Protein AF-A0A1D2S2C6-F1 (afdb_monomer)

Solvent-accessible surface area (backbone atoms only — not comparable to full-atom values): 7747 Å² total; per-residue (Å²): 140,83,84,80,81,82,68,93,87,72,85,64,79,79,75,41,86,92,37,55,67,59,40,51,49,56,50,51,54,48,51,53,53,43,52,54,46,52,57,48,46,60,51,40,33,73,78,76,35,64,47,75,66,50,20,50,52,31,47,54,46,48,56,40,61,74,47,54,50,57,52,51,50,48,50,39,60,71,66,47,41,59,60,38,56,70,42,90,50,62,68,50,32,52,48,46,57,49,50,57,53,48,52,54,52,49,55,56,54,44,60,63,53,46,57,56,35,51,34,33,43,70,63,76,39,57,67,79,53,74,81,75,71,108

Secondary structure (DSSP, 8-state):
---PPPPTT--S----TTSHHHHHHHHHHHHHHHHHHHHHHHHHHHHT-S-HHHHHHHHHHHHIIIIIHHHHHHHIIIIIHHHHHTSS-HHHHHHHHHHHHHHHHHHHHHHHHHHHHHHHHTTS-SS--HHHH-

Structure (mmCIF, N/CA/C/O backbone):
data_AF-A0A1D2S2C6-F1
#
_entry.id   AF-A0A1D2S2C6-F1
#
loop_
_atom_site.group_PDB
_atom_site.id
_atom_site.type_symbol
_atom_site.label_atom_id
_atom_site.label_alt_id
_atom_site.label_comp_id
_atom_site.label_asym_id
_atom_site.label_entity_id
_atom_site.label_seq_id
_atom_site.pdbx_PDB_ins_code
_atom_site.Cartn_x
_atom_site.Cartn_y
_atom_site.Cartn_z
_atom_site.occupancy
_atom_site.B_iso_or_equiv
_atom_site.auth_seq_id
_atom_site.auth_comp_id
_atom_site.auth_asym_id
_atom_site.auth_atom_id
_atom_site.pdbx_PDB_model_num
ATOM 1 N N . MET A 1 1 ? -9.935 44.082 6.304 1.00 40.91 1 MET A N 1
ATOM 2 C CA . MET A 1 1 ? -10.633 42.881 5.796 1.00 40.91 1 MET A CA 1
ATOM 3 C C . MET A 1 1 ? -10.450 42.837 4.288 1.00 40.91 1 MET A C 1
ATOM 5 O O . MET A 1 1 ? -11.075 43.630 3.601 1.00 40.91 1 MET A O 1
ATOM 9 N N . ALA A 1 2 ? -9.566 41.982 3.779 1.00 38.53 2 ALA A N 1
ATOM 10 C CA . ALA A 1 2 ? -9.454 41.729 2.345 1.00 38.53 2 ALA A CA 1
ATOM 11 C C . ALA A 1 2 ? -9.891 40.282 2.106 1.00 38.53 2 ALA A C 1
ATOM 13 O O . ALA A 1 2 ? -9.235 39.350 2.565 1.00 38.53 2 ALA A O 1
ATOM 14 N N . ARG A 1 3 ? -11.056 40.108 1.474 1.00 47.69 3 ARG A N 1
ATOM 15 C CA . ARG A 1 3 ? -11.540 38.806 1.010 1.00 47.69 3 ARG A CA 1
ATOM 16 C C . ARG A 1 3 ? -10.818 38.493 -0.298 1.00 47.69 3 ARG A C 1
ATOM 18 O O . ARG A 1 3 ? -11.006 39.213 -1.273 1.00 47.69 3 ARG A O 1
ATOM 25 N N . GLY A 1 4 ? -9.978 37.460 -0.294 1.00 42.91 4 GLY A N 1
ATOM 26 C CA . GLY A 1 4 ? -9.360 36.931 -1.507 1.00 42.91 4 GLY A CA 1
ATOM 27 C C . GLY A 1 4 ? -10.404 36.238 -2.380 1.00 42.91 4 GLY A C 1
ATOM 28 O O . GLY A 1 4 ? -11.193 35.431 -1.891 1.00 42.91 4 GLY A O 1
ATOM 29 N N . THR A 1 5 ? -10.431 36.589 -3.660 1.00 52.88 5 THR A N 1
ATOM 30 C CA . THR A 1 5 ? -11.307 36.000 -4.677 1.00 52.88 5 THR A CA 1
ATOM 31 C C . THR A 1 5 ? -10.891 34.547 -4.951 1.00 52.88 5 THR A C 1
ATOM 33 O O . THR A 1 5 ? -9.700 34.310 -5.165 1.00 52.88 5 THR A O 1
ATOM 36 N N . PRO A 1 6 ? -11.813 33.567 -4.968 1.00 44.56 6 PRO A N 1
ATOM 37 C CA . PRO A 1 6 ? -11.455 32.185 -5.264 1.00 44.56 6 PRO A CA 1
ATOM 38 C C . PRO A 1 6 ? -11.191 32.000 -6.764 1.00 44.56 6 PRO A C 1
ATOM 40 O O . PRO A 1 6 ? -11.943 32.489 -7.609 1.00 44.56 6 PRO A O 1
ATOM 43 N N . LEU A 1 7 ? -10.107 31.290 -7.086 1.00 44.16 7 LEU A N 1
ATOM 44 C CA . LEU A 1 7 ? -9.776 30.876 -8.450 1.00 44.16 7 LEU A CA 1
ATOM 45 C C . LEU A 1 7 ? -10.746 29.769 -8.912 1.00 44.16 7 LEU A C 1
ATOM 47 O O . LEU A 1 7 ? -10.998 28.826 -8.155 1.00 44.16 7 LEU A O 1
ATOM 51 N N . PRO A 1 8 ? -11.277 29.836 -10.145 1.00 41.16 8 PRO A N 1
ATOM 52 C CA . PRO A 1 8 ? -12.182 28.817 -10.658 1.00 41.16 8 PRO A CA 1
ATOM 53 C C . PRO A 1 8 ? -11.410 27.527 -10.966 1.00 41.16 8 PRO A C 1
ATOM 55 O O . PRO A 1 8 ? -10.456 27.538 -11.738 1.00 41.16 8 PRO A O 1
ATOM 58 N N . GLY A 1 9 ? -11.826 26.419 -10.342 1.00 43.16 9 GLY A N 1
ATOM 59 C CA . GLY A 1 9 ? -11.237 25.081 -10.518 1.00 43.16 9 GLY A CA 1
ATOM 60 C C . GLY A 1 9 ? -10.895 24.353 -9.213 1.00 43.16 9 GLY A C 1
ATOM 61 O O . GLY A 1 9 ? -10.786 23.132 -9.212 1.00 43.16 9 GLY A O 1
ATOM 62 N N . PHE A 1 10 ? -10.813 25.069 -8.088 1.00 46.94 10 PHE A N 1
ATOM 63 C CA . PHE A 1 10 ? -10.606 24.501 -6.748 1.00 46.94 10 PHE A CA 1
ATOM 64 C C . PHE A 1 10 ? -11.872 24.680 -5.902 1.00 46.94 10 PHE A C 1
ATOM 66 O O . PHE A 1 10 ? -11.936 25.504 -4.997 1.00 46.94 10 PHE A O 1
ATOM 73 N N . GLY A 1 11 ? -12.925 23.947 -6.267 1.00 41.06 11 GLY A N 1
ATOM 74 C CA . GLY A 1 11 ? -14.239 23.987 -5.615 1.00 41.06 11 GLY A CA 1
ATOM 75 C C . GLY A 1 11 ? -14.474 22.894 -4.567 1.00 41.06 11 GLY A C 1
ATOM 76 O O . GLY A 1 11 ? -15.623 22.635 -4.230 1.00 41.06 11 GLY A O 1
ATOM 77 N N . GLY A 1 12 ? -13.430 22.225 -4.078 1.00 46.44 12 GLY A N 1
ATOM 78 C CA . GLY A 1 12 ? -13.544 21.332 -2.924 1.00 46.44 12 GLY A CA 1
ATOM 79 C C . GLY A 1 12 ? -13.217 22.102 -1.652 1.00 46.44 12 GLY A C 1
ATOM 80 O O . GLY A 1 12 ? -12.214 22.815 -1.628 1.00 46.44 12 GLY A O 1
ATOM 81 N N . GLN A 1 13 ? -14.031 21.968 -0.599 1.00 50.50 13 GLN A N 1
ATOM 82 C CA . GLN A 1 13 ? -13.602 22.354 0.750 1.00 50.50 13 GLN A CA 1
ATOM 83 C C . GLN A 1 13 ? -12.205 21.770 0.976 1.00 50.50 13 GLN A C 1
ATOM 85 O O . GLN A 1 13 ? -11.975 20.606 0.644 1.00 50.50 13 GLN A O 1
ATOM 90 N N . ALA A 1 14 ? -11.263 22.586 1.451 1.00 54.38 14 ALA A N 1
ATOM 91 C CA . ALA A 1 14 ? -9.926 22.101 1.747 1.00 54.38 14 ALA A CA 1
ATOM 92 C C . ALA A 1 14 ? -10.064 20.963 2.763 1.00 54.38 14 ALA A C 1
ATOM 94 O O . ALA A 1 14 ? -10.400 21.206 3.919 1.00 54.38 14 ALA A O 1
ATOM 95 N N . VAL A 1 15 ? -9.867 19.724 2.306 1.00 54.50 15 VAL A N 1
ATOM 96 C CA . VAL A 1 15 ? -9.801 18.562 3.185 1.00 54.50 15 VAL A CA 1
ATOM 97 C C . VAL A 1 15 ? -8.625 18.813 4.117 1.00 54.50 15 VAL A C 1
ATOM 99 O O . VAL A 1 15 ? -7.484 18.933 3.670 1.00 54.50 15 VAL A O 1
ATOM 102 N N . GLY A 1 16 ? -8.929 18.966 5.398 1.00 62.50 16 GLY A N 1
ATOM 103 C CA . GLY A 1 16 ? -7.965 19.266 6.445 1.00 62.50 16 GLY A CA 1
ATOM 104 C C . GLY A 1 16 ? -8.26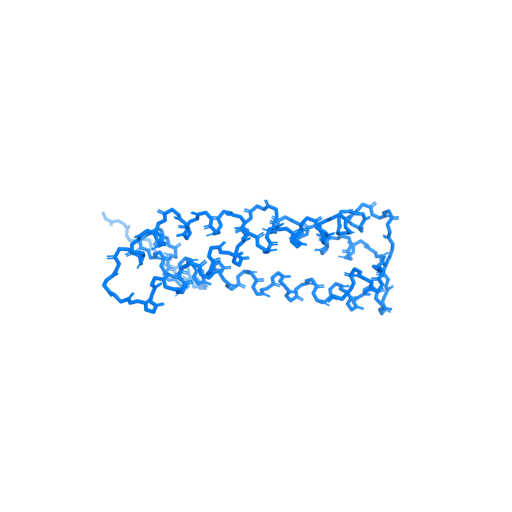2 18.450 7.694 1.00 62.50 16 GLY A C 1
ATOM 105 O O . GLY A 1 16 ? -9.205 17.658 7.728 1.00 62.50 16 GLY A O 1
ATOM 106 N N . PHE A 1 17 ? -7.468 18.662 8.739 1.00 66.00 17 PHE A N 1
ATOM 107 C CA . PHE A 1 17 ? -7.619 17.945 10.008 1.00 66.00 17 PHE A CA 1
ATOM 108 C C . PHE A 1 17 ? -8.978 18.185 10.691 1.00 66.00 17 PHE A C 1
ATOM 110 O O . PHE A 1 17 ? -9.418 17.344 11.468 1.00 66.00 17 PHE A O 1
ATOM 117 N N . ASP A 1 18 ? -9.680 19.269 10.342 1.00 76.38 18 ASP A N 1
ATOM 118 C CA . ASP A 1 18 ? -11.031 19.578 10.833 1.00 76.38 18 ASP A CA 1
ATOM 119 C C . ASP A 1 18 ? -12.131 18.711 10.180 1.00 76.38 18 ASP A C 1
ATOM 121 O O . ASP A 1 18 ? -13.280 18.713 10.620 1.00 76.38 18 ASP A O 1
ATOM 125 N N . THR A 1 19 ? -11.790 17.942 9.139 1.00 80.69 19 THR A N 1
ATOM 126 C CA . THR A 1 19 ? -12.685 17.012 8.428 1.00 80.69 19 THR A CA 1
ATOM 127 C C . THR A 1 19 ? -12.063 15.608 8.352 1.00 80.69 19 THR A C 1
ATOM 129 O O . THR A 1 19 ? -11.758 15.123 7.256 1.00 80.69 19 THR A O 1
ATOM 132 N N . PRO A 1 20 ? -11.846 14.924 9.492 1.00 82.62 20 PRO A N 1
ATOM 133 C CA . PRO A 1 20 ? -11.032 13.706 9.552 1.00 82.62 20 PRO A CA 1
ATOM 134 C C . PRO A 1 20 ? -11.583 12.558 8.694 1.00 82.62 20 PRO A C 1
ATOM 136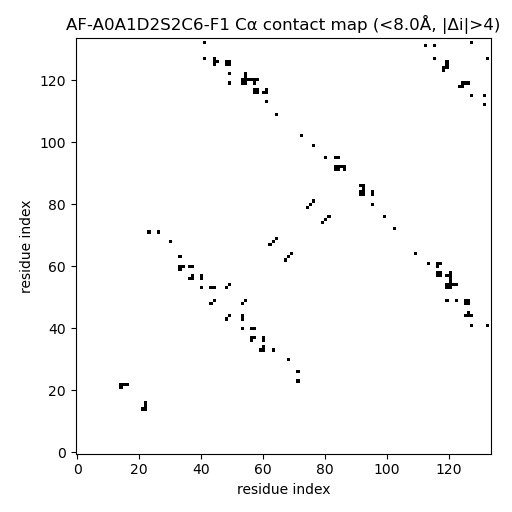 O O . PRO A 1 20 ? -10.817 11.845 8.054 1.00 82.62 20 PRO A O 1
ATOM 139 N N . PHE A 1 21 ? -12.907 12.404 8.591 1.00 85.62 21 PHE A N 1
ATOM 140 C CA . PHE A 1 21 ? -13.502 11.352 7.758 1.00 85.62 21 PHE A CA 1
ATOM 141 C C . PHE A 1 21 ? -13.382 11.616 6.252 1.00 85.62 21 PHE A C 1
ATOM 143 O O . PHE A 1 21 ? -13.222 10.670 5.483 1.00 85.62 21 PHE A O 1
ATOM 150 N N . GLU A 1 22 ? -13.409 12.879 5.819 1.00 88.12 22 GLU A N 1
ATOM 151 C CA . GLU A 1 22 ? -13.138 13.226 4.417 1.00 88.12 22 GLU A CA 1
ATOM 152 C C . GLU A 1 22 ? -11.659 13.007 4.080 1.00 88.12 22 GLU A C 1
ATOM 154 O O . GLU A 1 22 ? -11.325 12.548 2.989 1.00 88.12 22 GLU A O 1
ATOM 159 N N . MET A 1 23 ? -10.763 13.251 5.043 1.00 87.44 23 MET A N 1
ATOM 160 C CA . MET A 1 23 ? -9.341 12.933 4.906 1.00 87.44 23 MET A CA 1
ATOM 161 C C . MET A 1 23 ? -9.109 11.425 4.761 1.00 87.44 23 MET A 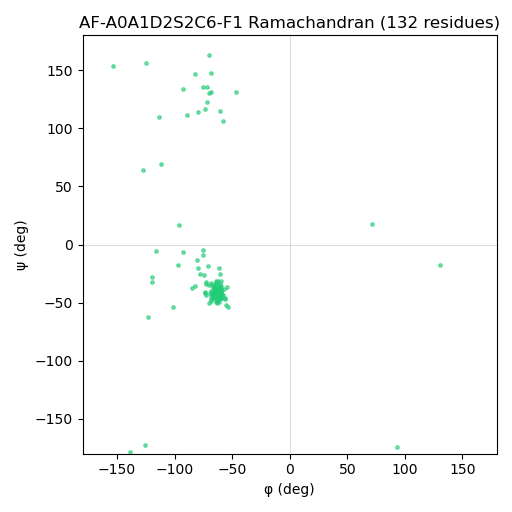C 1
ATOM 163 O O . MET A 1 23 ? -8.433 11.011 3.818 1.00 87.44 23 MET A O 1
ATOM 167 N N . LEU A 1 24 ? -9.717 10.605 5.627 1.00 88.94 24 LEU A N 1
ATOM 168 C CA . LEU A 1 24 ? -9.652 9.142 5.532 1.00 88.94 24 LEU A CA 1
ATOM 169 C C . LEU A 1 24 ? -10.210 8.646 4.192 1.00 88.94 24 LEU A C 1
ATOM 171 O O . LEU A 1 24 ? -9.572 7.843 3.516 1.00 88.94 24 LEU A O 1
ATOM 175 N N . ARG A 1 25 ? -11.338 9.202 3.737 1.00 91.69 25 ARG A N 1
ATOM 176 C CA . ARG A 1 25 ? -11.918 8.880 2.426 1.00 91.69 25 ARG A CA 1
ATOM 177 C C . ARG A 1 25 ? -10.977 9.216 1.273 1.00 91.69 25 ARG A C 1
ATOM 179 O O . ARG A 1 25 ? -10.763 8.385 0.395 1.00 91.69 25 ARG A O 1
ATOM 186 N N . ALA A 1 26 ? -10.362 10.396 1.289 1.00 91.31 26 ALA A N 1
ATOM 187 C CA . ALA A 1 26 ? -9.379 10.781 0.282 1.00 91.31 26 ALA A CA 1
ATOM 188 C C . ALA A 1 26 ? -8.122 9.888 0.319 1.00 91.31 26 ALA A C 1
ATOM 190 O O . ALA A 1 26 ? -7.494 9.653 -0.719 1.00 91.31 26 ALA A O 1
ATOM 191 N N . CYS A 1 27 ? -7.731 9.382 1.495 1.00 93.44 27 CYS A N 1
ATOM 192 C CA . CYS A 1 27 ? -6.693 8.359 1.623 1.00 93.44 27 CYS A CA 1
ATOM 193 C C . CYS A 1 27 ? -7.135 7.037 0.984 1.00 93.44 27 CYS A C 1
ATOM 195 O O . CYS A 1 27 ? -6.389 6.511 0.160 1.00 93.44 27 CYS A O 1
ATOM 197 N N . HIS A 1 28 ? -8.359 6.565 1.236 1.00 94.88 28 HIS A N 1
ATOM 198 C CA . HIS A 1 28 ? -8.906 5.356 0.603 1.00 94.88 28 HIS A CA 1
ATOM 199 C C . HIS A 1 28 ? -8.990 5.478 -0.921 1.00 94.88 28 HIS A C 1
ATOM 201 O O . HIS A 1 28 ? -8.606 4.556 -1.636 1.00 94.88 28 HIS A O 1
ATOM 207 N N . GLU A 1 29 ? -9.392 6.630 -1.458 1.00 96.12 29 GLU A N 1
ATOM 208 C CA . GLU A 1 29 ? -9.353 6.864 -2.906 1.00 96.12 29 GLU A CA 1
ATOM 209 C C . GLU A 1 29 ? -7.933 6.765 -3.479 1.00 96.12 29 GLU A C 1
ATOM 211 O O . GLU A 1 29 ? -7.738 6.277 -4.595 1.00 96.12 29 GLU A O 1
ATOM 216 N N . ARG A 1 30 ? -6.921 7.231 -2.734 1.00 95.94 30 ARG A N 1
ATOM 217 C CA . ARG A 1 30 ? -5.518 7.061 -3.129 1.00 95.94 30 ARG A CA 1
ATOM 218 C C . ARG A 1 30 ? -5.109 5.590 -3.103 1.00 95.94 30 ARG A C 1
ATOM 220 O O . ARG A 1 30 ? -4.467 5.177 -4.065 1.00 95.94 30 ARG A O 1
ATOM 227 N N . VAL A 1 31 ? -5.529 4.809 -2.101 1.00 96.06 31 VAL A N 1
ATOM 228 C CA . VAL A 1 3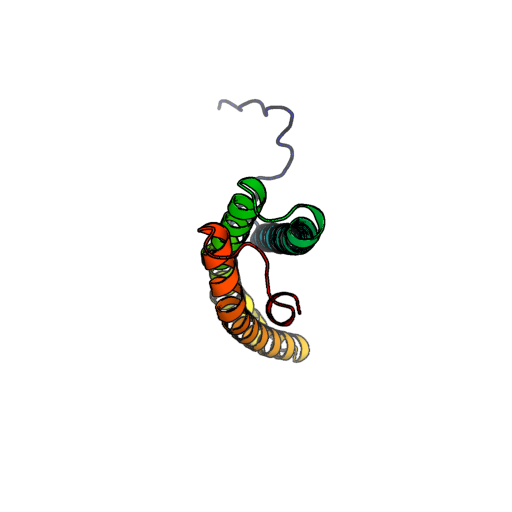1 ? -5.280 3.354 -2.054 1.00 96.06 31 VAL A CA 1
ATOM 229 C C . VAL A 1 31 ? -5.813 2.705 -3.330 1.00 96.06 31 VAL A C 1
ATOM 231 O O . VAL A 1 31 ? -5.064 2.046 -4.046 1.00 96.06 31 VAL A O 1
ATOM 234 N N . GLN A 1 32 ? -7.078 2.966 -3.670 1.00 97.69 32 GLN A N 1
ATOM 235 C CA . GLN A 1 32 ? -7.728 2.389 -4.851 1.00 97.69 32 GLN A CA 1
ATOM 236 C C . GLN A 1 32 ? -7.023 2.775 -6.158 1.00 97.69 32 GLN A C 1
ATOM 238 O O . GLN A 1 32 ? -6.814 1.936 -7.035 1.00 97.69 32 GLN A O 1
ATOM 243 N N . ARG A 1 33 ? -6.593 4.037 -6.296 1.00 98.06 33 ARG A N 1
ATOM 244 C CA . ARG A 1 33 ? -5.834 4.480 -7.477 1.00 98.06 33 ARG A CA 1
ATOM 245 C C . ARG A 1 33 ? -4.480 3.779 -7.598 1.00 98.06 33 ARG A C 1
ATOM 247 O O . ARG A 1 33 ? -4.106 3.417 -8.716 1.00 98.06 33 ARG A O 1
ATOM 254 N N . THR A 1 34 ? -3.765 3.588 -6.491 1.00 98.12 34 THR A N 1
ATOM 255 C CA . THR A 1 34 ? -2.467 2.898 -6.484 1.00 98.12 34 THR A CA 1
ATOM 256 C C . THR A 1 34 ? -2.626 1.406 -6.776 1.00 98.12 34 THR A C 1
ATOM 258 O O . THR A 1 34 ? -1.876 0.878 -7.592 1.00 98.12 34 THR A O 1
ATOM 261 N N . LEU A 1 35 ? -3.638 0.739 -6.211 1.00 96.88 35 LEU A N 1
ATOM 262 C CA . LEU A 1 35 ? -3.957 -0.655 -6.550 1.00 96.88 35 LEU A CA 1
ATOM 263 C C . LEU A 1 35 ? -4.269 -0.803 -8.045 1.00 96.88 35 LEU A C 1
ATOM 265 O O . LEU A 1 35 ? -3.678 -1.634 -8.728 1.00 96.88 35 LEU A O 1
ATOM 269 N N . GLY A 1 36 ? -5.093 0.090 -8.600 1.00 97.88 36 GLY A N 1
ATOM 270 C CA . GLY A 1 36 ? -5.362 0.099 -10.037 1.00 97.88 36 GLY A CA 1
ATOM 271 C C . GLY A 1 36 ? -4.116 0.369 -10.894 1.00 97.88 36 GLY A C 1
ATOM 272 O O . GLY A 1 36 ? -4.025 -0.121 -12.021 1.00 97.88 36 GLY A O 1
ATOM 273 N N . LEU A 1 37 ? -3.145 1.149 -10.399 1.00 98.12 37 LEU A N 1
ATOM 274 C CA . LEU A 1 37 ? -1.847 1.323 -11.061 1.00 98.12 37 LEU A CA 1
ATOM 275 C C . LEU A 1 37 ? -1.042 0.021 -11.051 1.00 98.12 37 LEU A C 1
ATOM 277 O O . LEU A 1 37 ? -0.527 -0.357 -12.100 1.00 98.12 37 LEU A O 1
ATOM 281 N N . GLN A 1 38 ? -0.978 -0.672 -9.915 1.00 96.62 38 GLN A N 1
ATOM 282 C CA . GLN A 1 38 ? -0.292 -1.956 -9.789 1.00 96.62 38 GLN A CA 1
ATOM 283 C C . GLN A 1 38 ? -0.891 -3.012 -10.732 1.00 96.62 38 GLN A C 1
ATOM 285 O O . GLN A 1 38 ? -0.158 -3.654 -11.478 1.00 96.62 38 GLN A O 1
ATOM 290 N N . GLU A 1 39 ? -2.218 -3.128 -10.804 1.00 96.12 39 GLU A N 1
ATOM 291 C CA . GLU A 1 39 ? -2.885 -4.037 -11.747 1.00 96.12 39 GLU A CA 1
ATOM 292 C C . GLU A 1 39 ? -2.576 -3.704 -13.215 1.00 96.12 39 GLU A C 1
ATOM 294 O O . GLU A 1 39 ? -2.388 -4.588 -14.055 1.00 96.12 39 GLU A O 1
ATOM 299 N N . ARG A 1 40 ? -2.553 -2.411 -13.571 1.00 97.25 40 ARG A N 1
ATOM 300 C CA . ARG A 1 40 ? -2.163 -1.982 -14.923 1.00 97.25 40 ARG A CA 1
ATOM 301 C C . ARG A 1 40 ? -0.698 -2.282 -15.211 1.00 97.25 40 ARG A C 1
ATOM 303 O O . ARG A 1 40 ? -0.412 -2.682 -16.331 1.00 97.25 40 ARG A O 1
ATOM 310 N N . LEU A 1 41 ? 0.189 -2.128 -14.231 1.00 96.94 41 LEU A N 1
ATOM 311 C CA . LEU A 1 41 ? 1.599 -2.477 -14.367 1.00 96.94 41 LEU A CA 1
ATOM 312 C C . LEU A 1 41 ? 1.768 -3.966 -14.682 1.00 96.94 41 LEU A C 1
ATOM 314 O O . LEU A 1 41 ? 2.458 -4.291 -15.642 1.00 96.94 41 LEU A O 1
ATOM 318 N N . CYS A 1 42 ? 1.088 -4.859 -13.955 1.00 95.00 42 CYS A N 1
ATOM 319 C CA . CYS A 1 42 ? 1.148 -6.297 -14.233 1.00 95.00 42 CYS A CA 1
ATOM 320 C C . CYS A 1 42 ? 0.747 -6.618 -15.682 1.00 95.00 42 CYS A C 1
ATOM 322 O O . CYS A 1 42 ? 1.475 -7.322 -16.376 1.00 95.00 42 CYS A O 1
ATOM 324 N N . ARG A 1 43 ? -0.359 -6.042 -16.176 1.00 94.88 43 ARG A N 1
ATOM 325 C CA . ARG A 1 43 ? -0.779 -6.206 -17.582 1.00 94.88 43 ARG A CA 1
ATOM 326 C C . ARG A 1 43 ? 0.228 -5.615 -18.569 1.00 94.88 43 ARG A C 1
ATOM 328 O O . ARG A 1 43 ? 0.574 -6.255 -19.552 1.00 94.88 43 ARG A O 1
ATOM 335 N N . TYR A 1 44 ? 0.733 -4.417 -18.286 1.00 95.81 44 TYR A N 1
ATOM 336 C CA . TYR A 1 44 ? 1.688 -3.727 -19.152 1.00 95.81 44 TYR A CA 1
ATOM 337 C C . TYR A 1 44 ? 2.975 -4.534 -19.359 1.00 95.81 44 TYR A C 1
ATOM 339 O O . TYR A 1 44 ? 3.491 -4.603 -20.473 1.00 95.81 44 TYR A O 1
ATOM 347 N N . LEU A 1 45 ? 3.470 -5.193 -18.308 1.00 94.94 45 LEU A N 1
ATOM 348 C CA . LEU A 1 45 ? 4.653 -6.051 -18.397 1.00 94.94 45 LEU A CA 1
ATOM 349 C C . LEU A 1 45 ? 4.437 -7.267 -19.304 1.00 94.94 45 LEU A C 1
ATOM 351 O O . LEU A 1 45 ? 5.381 -7.688 -19.963 1.00 94.94 45 LEU A O 1
ATOM 355 N N . LEU A 1 46 ? 3.219 -7.812 -19.352 1.00 92.25 46 LEU A N 1
ATOM 356 C CA . LEU A 1 46 ? 2.878 -8.928 -20.237 1.00 92.25 46 LEU A CA 1
ATOM 357 C C . LEU A 1 46 ? 2.763 -8.480 -21.700 1.00 92.25 46 LEU A C 1
ATOM 359 O O . LEU A 1 46 ? 3.257 -9.168 -22.590 1.00 92.25 46 LEU A O 1
ATOM 363 N N . ASP A 1 47 ? 2.140 -7.325 -21.941 1.00 93.31 47 ASP A N 1
ATOM 364 C CA . ASP A 1 47 ? 1.822 -6.858 -23.295 1.00 93.31 47 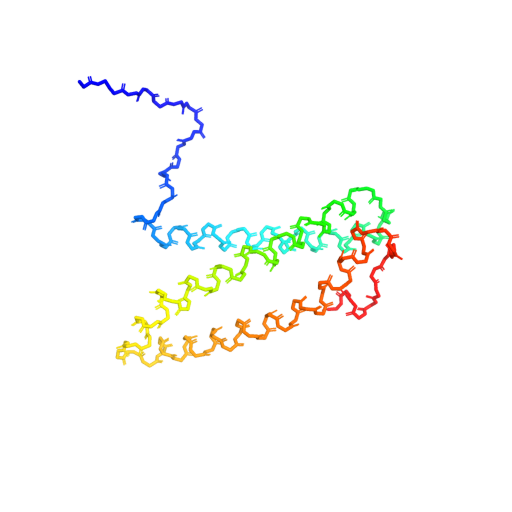ASP A CA 1
ATOM 365 C C . ASP A 1 47 ? 2.985 -6.115 -23.973 1.00 93.31 47 ASP A C 1
ATOM 367 O O . ASP A 1 47 ? 3.171 -6.210 -25.185 1.00 93.31 47 ASP A O 1
ATOM 371 N N . THR A 1 48 ? 3.744 -5.327 -23.205 1.00 92.88 48 THR A N 1
ATOM 372 C CA . THR A 1 48 ? 4.778 -4.405 -23.719 1.00 92.88 48 THR A CA 1
ATOM 373 C C . THR A 1 48 ? 6.175 -4.731 -23.189 1.00 92.88 48 THR A C 1
ATOM 375 O O . THR A 1 48 ? 7.162 -4.546 -23.900 1.00 92.88 48 THR A O 1
ATOM 378 N N . GLY A 1 49 ? 6.272 -5.253 -21.965 1.00 90.56 49 GLY A N 1
ATOM 379 C CA . GLY A 1 49 ? 7.542 -5.538 -21.298 1.00 90.56 49 GLY A CA 1
ATOM 380 C C . GLY A 1 49 ? 8.029 -4.398 -20.403 1.00 90.56 49 GLY A C 1
ATOM 381 O O . GLY A 1 49 ? 7.327 -3.420 -20.145 1.00 90.56 49 GLY A O 1
ATOM 382 N N . CYS A 1 50 ? 9.240 -4.551 -19.871 1.00 95.94 50 CYS A N 1
ATOM 383 C CA . CYS A 1 50 ? 9.819 -3.596 -18.931 1.00 95.94 50 CYS A CA 1
ATOM 384 C C . CYS A 1 50 ? 10.588 -2.486 -19.653 1.00 95.94 50 CYS A C 1
ATOM 386 O O . CYS A 1 50 ? 11.675 -2.712 -20.186 1.00 95.94 50 CYS A O 1
ATOM 388 N N . ASP A 1 51 ? 10.047 -1.274 -19.593 1.00 96.56 51 ASP A N 1
ATOM 389 C CA . ASP A 1 51 ? 10.678 -0.044 -20.055 1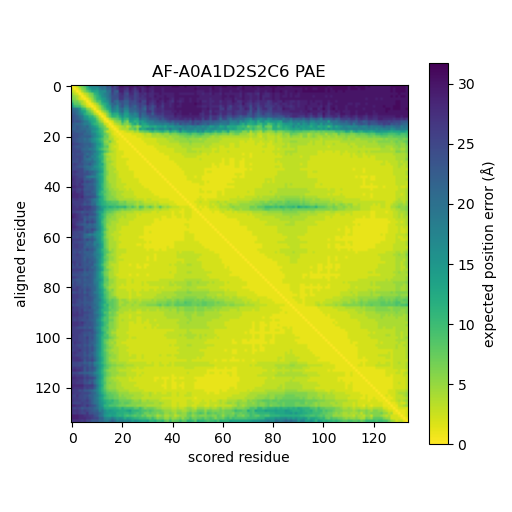.00 96.56 51 ASP A CA 1
ATOM 390 C C . ASP A 1 51 ? 10.713 1.019 -18.938 1.00 96.56 51 ASP A C 1
ATOM 392 O O . ASP A 1 51 ? 10.371 0.764 -17.779 1.00 96.56 51 ASP A O 1
ATOM 396 N N . ALA A 1 52 ? 11.120 2.243 -19.282 1.00 97.44 52 ALA A N 1
ATOM 397 C CA . ALA A 1 52 ? 11.185 3.340 -18.320 1.00 97.44 52 ALA A CA 1
ATOM 398 C C . ALA A 1 52 ? 9.818 3.664 -17.680 1.00 97.44 52 ALA A C 1
ATOM 400 O O . ALA A 1 52 ? 9.772 4.075 -16.518 1.00 97.44 52 ALA A O 1
ATOM 401 N N . SER A 1 53 ? 8.711 3.469 -18.403 1.00 97.38 53 SER A N 1
ATOM 402 C CA . SER A 1 53 ? 7.360 3.701 -17.892 1.00 97.38 53 SER A CA 1
ATOM 403 C C . SER A 1 53 ? 6.945 2.630 -16.886 1.00 97.38 53 SER A C 1
ATOM 405 O O . SER A 1 53 ? 6.431 2.975 -15.819 1.00 97.38 53 SER A O 1
ATOM 407 N N . ALA A 1 54 ? 7.231 1.356 -17.160 1.00 97.94 54 ALA A N 1
ATOM 408 C CA . ALA A 1 54 ? 6.997 0.268 -16.213 1.00 97.94 54 ALA A CA 1
ATOM 409 C C . ALA A 1 54 ? 7.809 0.456 -14.917 1.00 97.94 54 ALA A C 1
ATOM 411 O O . ALA A 1 54 ? 7.273 0.346 -13.811 1.00 97.94 54 ALA A O 1
ATOM 412 N N . MET A 1 55 ? 9.087 0.828 -15.047 1.00 98.50 55 MET A N 1
ATOM 413 C CA . MET A 1 55 ? 9.962 1.111 -13.904 1.00 98.50 55 MET A CA 1
ATOM 414 C C . MET A 1 55 ? 9.460 2.299 -13.072 1.00 98.50 55 MET A C 1
ATOM 416 O O . MET A 1 55 ? 9.508 2.259 -11.842 1.00 98.50 55 MET A O 1
ATOM 420 N N . ALA A 1 56 ? 8.961 3.360 -13.715 1.00 98.44 56 ALA A N 1
ATOM 421 C CA . ALA A 1 56 ? 8.396 4.516 -13.022 1.00 98.44 56 ALA A CA 1
ATOM 422 C C . ALA A 1 56 ? 7.105 4.160 -12.268 1.00 98.44 56 ALA A C 1
ATOM 424 O O . ALA A 1 56 ? 6.957 4.526 -11.102 1.00 98.44 56 ALA A O 1
ATOM 425 N N . ALA A 1 57 ? 6.212 3.382 -12.887 1.00 98.38 57 ALA A N 1
ATOM 426 C CA . ALA A 1 57 ? 4.993 2.903 -12.239 1.00 98.38 57 ALA A CA 1
ATOM 427 C C . ALA A 1 57 ? 5.303 2.051 -10.996 1.00 98.38 57 ALA A C 1
ATOM 429 O O . ALA A 1 57 ? 4.673 2.238 -9.956 1.00 98.38 57 ALA A O 1
ATOM 430 N N . ALA A 1 58 ? 6.315 1.177 -11.063 1.00 98.50 58 ALA A N 1
ATOM 431 C CA . ALA A 1 58 ? 6.768 0.401 -9.908 1.00 98.50 58 ALA A CA 1
ATOM 432 C C . ALA A 1 58 ? 7.232 1.303 -8.749 1.00 98.50 58 ALA A C 1
ATOM 434 O O . ALA A 1 58 ? 6.852 1.079 -7.600 1.00 98.50 58 ALA A O 1
ATOM 435 N N . ARG A 1 59 ? 7.986 2.373 -9.044 1.00 98.69 59 ARG A N 1
ATOM 436 C CA . ARG A 1 59 ? 8.426 3.360 -8.036 1.00 98.69 59 ARG A CA 1
ATOM 437 C C . ARG A 1 59 ? 7.264 4.108 -7.394 1.00 98.69 59 ARG A C 1
ATOM 439 O O . ARG A 1 59 ? 7.310 4.380 -6.197 1.00 98.69 59 ARG A O 1
ATOM 446 N N . ASP A 1 60 ? 6.232 4.440 -8.162 1.00 98.56 60 ASP A N 1
ATOM 447 C CA . ASP A 1 60 ? 5.045 5.106 -7.624 1.00 98.56 60 ASP A CA 1
ATOM 448 C C . ASP A 1 60 ? 4.238 4.195 -6.694 1.00 98.56 60 ASP A C 1
ATOM 450 O O . ASP A 1 60 ? 3.800 4.650 -5.634 1.00 98.56 60 ASP A O 1
ATOM 454 N N . VAL A 1 61 ? 4.097 2.911 -7.044 1.00 98.44 61 VAL A N 1
ATOM 455 C CA . VAL A 1 61 ? 3.478 1.901 -6.169 1.00 98.44 61 VAL A CA 1
ATOM 456 C C . VAL A 1 61 ? 4.286 1.746 -4.878 1.00 98.44 61 VAL A C 1
ATOM 458 O O . VAL A 1 61 ? 3.714 1.865 -3.794 1.00 98.44 61 VAL A O 1
ATOM 461 N N . LEU A 1 62 ? 5.612 1.574 -4.983 1.00 98.62 62 LEU A N 1
ATOM 462 C CA . LEU A 1 62 ? 6.523 1.494 -3.833 1.00 98.62 62 LEU A CA 1
ATOM 463 C C . LEU A 1 62 ? 6.373 2.700 -2.909 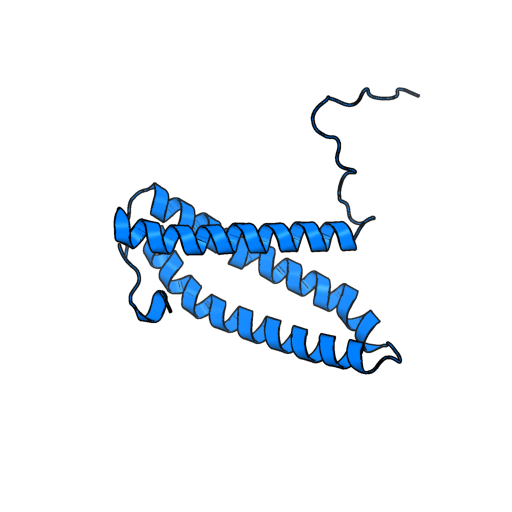1.00 98.62 62 LEU A C 1
ATOM 465 O O . LEU A 1 62 ? 6.100 2.545 -1.725 1.00 98.62 62 LEU A O 1
ATOM 469 N N . ARG A 1 63 ? 6.481 3.916 -3.454 1.00 98.25 63 ARG A N 1
ATOM 470 C CA . ARG A 1 63 ? 6.401 5.156 -2.673 1.00 98.25 63 ARG A CA 1
ATOM 471 C C . ARG A 1 63 ? 5.091 5.272 -1.898 1.00 98.25 63 ARG A C 1
ATOM 473 O O . ARG A 1 63 ? 5.085 5.793 -0.785 1.00 98.25 63 ARG A O 1
ATOM 480 N N . TYR A 1 64 ? 3.979 4.841 -2.488 1.00 98.12 64 TYR A N 1
ATOM 481 C CA . TYR A 1 64 ? 2.689 4.906 -1.816 1.00 98.12 64 TYR A CA 1
ATOM 482 C C . TYR A 1 64 ? 2.597 3.909 -0.656 1.00 98.12 64 TYR A C 1
ATOM 484 O O . TYR A 1 64 ? 2.245 4.307 0.454 1.00 98.12 64 TYR A O 1
ATOM 492 N N . PHE A 1 65 ? 2.927 2.639 -0.891 1.00 97.88 65 PHE A N 1
ATOM 493 C CA . PHE A 1 65 ? 2.773 1.596 0.124 1.00 97.88 65 PHE A CA 1
ATOM 494 C C . PHE A 1 65 ? 3.897 1.567 1.170 1.00 97.88 65 PHE A C 1
ATOM 496 O O . PHE A 1 65 ? 3.657 1.094 2.275 1.00 97.88 65 PHE A O 1
ATOM 503 N N . ASP A 1 66 ? 5.071 2.143 0.895 1.00 98.12 66 ASP A N 1
ATOM 504 C CA . ASP A 1 66 ? 6.137 2.297 1.899 1.00 98.12 66 ASP A CA 1
ATOM 505 C C . ASP A 1 66 ? 5.877 3.452 2.875 1.00 98.12 66 ASP A C 1
ATOM 507 O O . ASP A 1 66 ? 6.399 3.447 3.988 1.00 98.12 66 ASP A O 1
ATOM 511 N N . ILE A 1 67 ? 5.097 4.460 2.468 1.00 96.38 67 ILE A N 1
ATOM 512 C CA . ILE A 1 67 ? 4.955 5.707 3.235 1.00 96.38 67 ILE A CA 1
ATOM 513 C C . ILE A 1 67 ? 3.495 5.988 3.576 1.00 96.38 67 ILE A C 1
ATOM 515 O O . ILE A 1 67 ? 3.127 6.055 4.744 1.00 96.38 67 ILE A O 1
ATOM 519 N N . ALA A 1 68 ? 2.647 6.181 2.567 1.00 95.00 68 ALA A N 1
ATOM 520 C CA . ALA A 1 68 ? 1.301 6.699 2.778 1.00 95.00 68 ALA A CA 1
ATOM 521 C C . ALA A 1 68 ? 0.356 5.661 3.396 1.00 95.00 68 ALA A C 1
ATOM 523 O O . ALA A 1 68 ? -0.433 6.017 4.266 1.00 95.00 68 ALA A O 1
ATOM 524 N N . ALA A 1 69 ? 0.426 4.396 2.968 1.00 95.62 69 ALA A N 1
ATOM 525 C CA . ALA A 1 69 ? -0.448 3.353 3.508 1.00 95.62 69 ALA A CA 1
ATOM 526 C C . ALA A 1 69 ? -0.165 3.036 4.997 1.00 95.62 69 ALA A C 1
ATOM 528 O O . ALA A 1 69 ? -1.123 3.018 5.768 1.00 95.62 69 ALA A O 1
ATOM 529 N N . PRO A 1 70 ? 1.098 2.886 5.454 1.00 96.19 70 PRO A N 1
ATOM 530 C CA . PRO A 1 70 ? 1.394 2.701 6.875 1.00 96.19 70 PRO A CA 1
ATOM 531 C C . PRO A 1 70 ? 0.956 3.886 7.740 1.00 96.19 70 PRO A C 1
ATOM 533 O O . PRO A 1 70 ? 0.364 3.674 8.792 1.00 96.19 70 PRO A O 1
ATOM 536 N N . LEU A 1 71 ? 1.185 5.124 7.282 1.00 95.06 71 LEU A N 1
ATOM 537 C CA . LEU A 1 71 ? 0.734 6.324 7.999 1.00 95.06 71 LEU A CA 1
ATOM 538 C C . LEU A 1 71 ? -0.795 6.382 8.106 1.00 95.06 71 LEU A C 1
ATOM 540 O O . LEU A 1 71 ? -1.334 6.757 9.139 1.00 95.06 71 LEU A O 1
ATOM 544 N N . HIS A 1 72 ? -1.504 5.966 7.057 1.00 95.19 72 HIS A N 1
ATOM 545 C CA . HIS A 1 72 ? -2.958 5.893 7.083 1.00 95.19 72 HIS A CA 1
ATOM 546 C C . HIS A 1 72 ? -3.480 4.862 8.099 1.00 95.19 72 HIS A C 1
ATOM 548 O O . HIS A 1 72 ? -4.405 5.175 8.847 1.00 95.19 72 HIS A O 1
ATOM 554 N N . HIS A 1 73 ? -2.879 3.670 8.168 1.00 97.00 73 HIS A N 1
ATOM 555 C CA . HIS A 1 73 ? -3.221 2.690 9.205 1.00 97.00 73 HIS A CA 1
ATOM 556 C C . HIS A 1 73 ? -2.898 3.221 10.607 1.00 97.00 73 HIS A C 1
ATOM 558 O O . HIS A 1 73 ? -3.688 3.044 11.530 1.00 97.00 73 HIS A O 1
ATOM 564 N N . GLU A 1 74 ? -1.768 3.913 10.769 1.00 95.81 74 GLU A N 1
ATOM 565 C CA . GLU A 1 74 ? -1.378 4.531 12.036 1.00 95.81 74 GLU A CA 1
ATOM 566 C C . GLU A 1 74 ? -2.397 5.587 12.499 1.00 95.81 74 GLU A C 1
ATOM 568 O O . GLU A 1 74 ? -2.734 5.631 13.685 1.00 95.81 74 GLU A O 1
ATOM 573 N N . ASP A 1 75 ? -2.935 6.396 11.581 1.00 94.12 75 ASP A N 1
ATOM 574 C CA . ASP A 1 75 ? -4.003 7.355 11.881 1.00 94.12 75 ASP A CA 1
ATOM 575 C C . ASP A 1 75 ? -5.266 6.647 12.400 1.00 94.12 75 ASP A C 1
ATOM 577 O O . ASP A 1 75 ? -5.853 7.058 13.407 1.00 94.12 75 ASP A O 1
ATOM 581 N N . GLU A 1 76 ? -5.684 5.562 11.744 1.00 96.44 76 GLU A N 1
ATOM 582 C CA . GLU A 1 76 ? -6.845 4.774 12.166 1.00 96.44 76 GLU A CA 1
ATOM 583 C C . GLU A 1 76 ? -6.614 4.125 13.539 1.00 96.44 76 GLU A C 1
ATOM 585 O O . GLU A 1 76 ? -7.457 4.245 14.433 1.00 96.44 76 GLU A O 1
ATOM 590 N N . GLU A 1 77 ? -5.451 3.510 13.748 1.00 97.06 77 GLU A N 1
ATOM 591 C CA . GLU A 1 77 ? -5.092 2.806 14.982 1.00 97.06 77 GLU A CA 1
ATOM 592 C C . GLU A 1 77 ? -4.927 3.738 16.185 1.00 97.06 77 GLU A C 1
ATOM 594 O O . GLU A 1 77 ? -5.290 3.368 17.304 1.00 97.06 77 GLU A O 1
ATOM 599 N N . LYS A 1 78 ? -4.424 4.958 15.978 1.00 95.44 78 LYS A N 1
ATOM 600 C CA . LYS A 1 78 ? -4.258 5.941 17.056 1.00 95.44 78 LYS A CA 1
ATOM 601 C C . LYS A 1 78 ? -5.534 6.702 17.379 1.00 95.44 78 LYS A C 1
ATOM 603 O O . LYS A 1 78 ? -5.738 7.068 18.538 1.00 95.44 78 LYS A O 1
ATOM 608 N N . HIS A 1 79 ? -6.354 7.006 16.375 1.00 92.44 79 HIS A N 1
ATOM 609 C CA . HIS A 1 79 ? -7.396 8.025 16.522 1.00 92.44 79 HIS A CA 1
ATOM 610 C C . HIS A 1 79 ? -8.817 7.505 16.313 1.00 92.44 79 HIS A C 1
ATOM 612 O O . HIS A 1 79 ? -9.743 8.049 16.913 1.00 92.44 79 HIS A O 1
ATOM 618 N N . VAL A 1 80 ? -9.013 6.449 15.521 1.00 93.88 80 VAL A N 1
ATOM 619 C CA . VAL A 1 80 ? -10.348 5.912 15.211 1.00 93.88 80 VAL A CA 1
ATOM 620 C C . VAL A 1 80 ? -10.642 4.668 16.046 1.00 93.88 80 VAL A C 1
ATOM 622 O O . VAL A 1 80 ? -11.650 4.607 16.753 1.00 93.88 80 VAL A O 1
ATOM 625 N N . PHE A 1 81 ? -9.751 3.681 16.002 1.00 96.69 81 PHE A N 1
ATOM 626 C CA . PHE A 1 81 ? -9.953 2.372 16.619 1.00 96.69 81 PHE A CA 1
ATOM 627 C C . PHE A 1 81 ? -10.177 2.429 18.136 1.00 96.69 81 PHE A C 1
ATOM 629 O O . PHE A 1 81 ? -11.116 1.770 18.589 1.00 96.69 81 PHE A O 1
ATOM 636 N N . PRO A 1 82 ? -9.450 3.244 18.931 1.00 96.75 82 PRO A N 1
ATOM 637 C CA . PRO A 1 82 ? -9.669 3.296 20.376 1.00 96.75 82 PRO A CA 1
ATOM 638 C C . PRO A 1 82 ? -11.080 3.768 20.752 1.00 96.75 82 PRO A C 1
ATOM 640 O O . PRO A 1 82 ? -11.684 3.251 21.692 1.00 96.75 82 PRO A O 1
ATOM 643 N N . LEU A 1 83 ? -11.641 4.716 19.990 1.00 94.81 83 LEU A N 1
ATOM 644 C CA . LEU A 1 83 ? -12.996 5.226 20.220 1.00 94.81 83 LEU A CA 1
ATOM 645 C C . LEU A 1 83 ? -14.052 4.155 19.926 1.00 94.81 83 LEU A C 1
ATOM 647 O O . LEU A 1 83 ? -15.002 3.990 20.690 1.00 94.81 83 LEU A O 1
ATOM 651 N N . LEU A 1 84 ? -13.871 3.399 18.842 1.00 96.00 84 LEU A N 1
ATOM 652 C CA . LEU A 1 84 ? -14.788 2.330 18.445 1.00 96.00 84 LEU A CA 1
ATOM 653 C C . LEU A 1 84 ? -14.685 1.100 19.361 1.00 96.00 84 LEU A C 1
ATOM 655 O O . LEU A 1 84 ? -15.703 0.479 19.663 1.00 96.00 84 LEU A O 1
ATOM 659 N N . GLN A 1 85 ? -13.493 0.784 19.872 1.00 95.38 85 GLN A N 1
ATOM 660 C CA . GLN A 1 85 ? -13.290 -0.273 20.870 1.00 95.38 85 GLN A CA 1
ATOM 661 C C . GLN A 1 85 ? -13.998 0.025 22.198 1.00 95.38 85 GLN A C 1
ATOM 663 O O . GLN A 1 85 ? -14.485 -0.897 22.849 1.00 95.38 85 GLN A O 1
ATOM 668 N N . GLY A 1 86 ? -14.090 1.303 22.584 1.00 95.12 86 GLY A N 1
ATOM 669 C CA . GLY A 1 86 ? -14.832 1.752 23.766 1.00 95.12 86 GLY A CA 1
ATOM 670 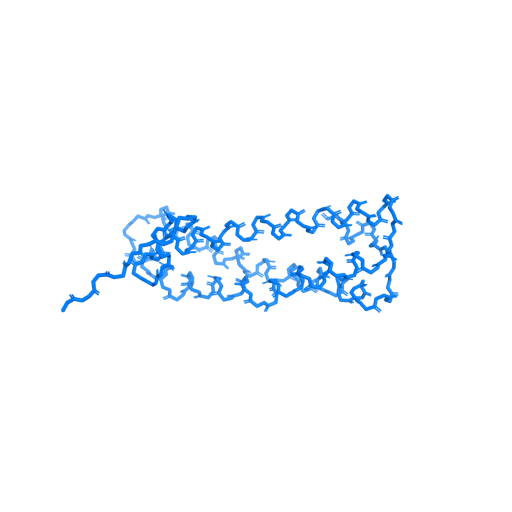C C . GLY A 1 86 ? -16.358 1.770 23.600 1.00 95.12 86 GLY A C 1
ATOM 671 O O . GLY A 1 86 ? -17.069 2.054 24.563 1.00 95.12 86 GLY A O 1
ATOM 672 N N . SER A 1 87 ? -16.876 1.480 22.402 1.00 96.38 87 SER A N 1
ATOM 673 C CA . SER A 1 87 ? -18.315 1.453 22.128 1.00 96.38 87 SER A CA 1
ATOM 674 C C . SER A 1 87 ? -19.012 0.291 22.841 1.00 96.38 87 SER A C 1
ATOM 676 O O . SER A 1 87 ? -18.460 -0.804 22.973 1.00 96.38 87 SER A O 1
ATOM 678 N N . SER A 1 88 ? -20.270 0.487 23.247 1.00 97.50 88 SER A N 1
ATOM 679 C CA . SER A 1 88 ? -21.128 -0.589 23.761 1.00 97.50 88 SER A CA 1
ATOM 680 C C . SER A 1 88 ? -21.579 -1.566 22.666 1.00 97.50 88 SER A C 1
ATOM 682 O O . SER A 1 88 ? -21.915 -2.711 22.974 1.00 97.50 88 SER A O 1
ATOM 684 N N . ASP A 1 89 ? -21.501 -1.170 21.395 1.00 98.12 89 ASP A N 1
ATOM 685 C CA . ASP A 1 89 ? -21.840 -2.006 20.243 1.00 98.12 89 ASP A CA 1
ATOM 686 C C . ASP A 1 89 ? -20.767 -3.076 19.981 1.00 98.12 89 ASP A C 1
ATOM 688 O O . ASP A 1 89 ? -19.614 -2.770 19.670 1.00 98.12 89 ASP A O 1
ATOM 692 N N . ALA A 1 90 ? -21.152 -4.349 20.098 1.00 97.69 90 ALA A N 1
ATOM 693 C CA . ALA A 1 90 ? -20.260 -5.478 19.850 1.00 97.69 90 ALA A CA 1
ATOM 694 C C . ALA A 1 90 ? -19.793 -5.566 18.392 1.00 97.69 90 ALA A C 1
ATOM 696 O O . ALA A 1 90 ? -18.628 -5.874 18.159 1.00 97.69 90 ALA A O 1
ATOM 697 N N . ALA A 1 91 ? -20.648 -5.223 17.425 1.00 98.00 91 ALA A N 1
ATOM 698 C CA . ALA A 1 91 ? -20.295 -5.297 16.012 1.00 98.00 91 ALA A CA 1
ATOM 699 C C . ALA A 1 91 ? -19.180 -4.303 15.657 1.00 98.00 91 ALA A C 1
ATOM 701 O O . ALA A 1 91 ? -18.295 -4.623 14.864 1.00 98.00 91 ALA A O 1
ATOM 702 N N . LEU A 1 92 ? -19.179 -3.118 16.282 1.00 97.31 92 LEU A N 1
ATOM 703 C CA . LEU A 1 92 ? -18.103 -2.138 16.112 1.00 97.31 92 LEU A CA 1
ATOM 704 C C . LEU A 1 92 ? -16.780 -2.634 16.703 1.00 97.31 92 LEU A C 1
ATOM 706 O O . LEU A 1 92 ? -15.739 -2.500 16.062 1.00 97.31 92 LEU A O 1
ATOM 710 N N . ARG A 1 93 ? -16.809 -3.249 17.891 1.00 98.12 93 ARG A N 1
ATOM 711 C CA . ARG A 1 93 ? -15.596 -3.806 18.512 1.00 98.12 93 ARG A CA 1
ATOM 712 C C . ARG A 1 93 ? -15.013 -4.957 17.691 1.00 98.12 93 ARG A C 1
ATOM 714 O O . ARG A 1 93 ? -13.804 -4.981 17.459 1.00 98.12 93 ARG A O 1
ATOM 721 N N . ASP A 1 94 ? -15.863 -5.855 17.199 1.00 98.12 94 ASP A N 1
ATOM 722 C CA . ASP A 1 94 ? -15.453 -6.984 16.359 1.00 98.12 94 ASP A CA 1
ATOM 723 C C . ASP A 1 94 ? -14.876 -6.506 15.019 1.00 98.12 94 ASP A C 1
ATOM 725 O O . ASP A 1 94 ? -13.856 -7.021 14.553 1.00 98.12 94 ASP A O 1
ATOM 729 N N . ALA A 1 95 ? -15.480 -5.475 14.417 1.00 97.94 95 ALA A N 1
ATOM 730 C CA . ALA A 1 95 ? -14.966 -4.867 13.196 1.00 97.94 95 ALA A CA 1
ATOM 731 C C . ALA A 1 95 ? -13.559 -4.284 13.393 1.00 97.94 95 ALA A C 1
ATOM 733 O O . ALA A 1 95 ? -12.695 -4.524 12.554 1.00 97.94 95 ALA A O 1
ATOM 734 N N . VAL A 1 96 ? -13.302 -3.580 14.502 1.00 98.06 96 VAL A N 1
ATOM 735 C CA . VAL A 1 96 ? -11.962 -3.049 14.801 1.00 98.06 96 VAL A CA 1
ATOM 736 C C . VAL A 1 96 ? -10.945 -4.169 15.005 1.00 98.06 96 VAL A C 1
ATOM 738 O O . VAL A 1 96 ? -9.845 -4.093 14.464 1.00 98.06 96 VAL A O 1
ATOM 741 N N . ALA A 1 97 ? -11.293 -5.215 15.759 1.00 97.69 97 ALA A N 1
ATOM 742 C CA . ALA A 1 97 ? -10.388 -6.343 15.980 1.00 97.69 97 ALA A CA 1
ATOM 743 C C . ALA A 1 97 ? -9.996 -7.016 14.654 1.00 97.69 97 ALA A C 1
ATOM 745 O O . ALA A 1 97 ? -8.821 -7.311 14.428 1.00 97.69 97 ALA A O 1
ATOM 746 N N . ARG A 1 98 ? -10.970 -7.195 13.751 1.00 98.44 98 ARG A N 1
ATOM 747 C CA . ARG A 1 98 ? -10.725 -7.714 12.403 1.00 98.44 98 ARG A CA 1
ATOM 748 C C . ARG A 1 98 ? -9.831 -6.779 11.587 1.00 98.44 98 ARG A C 1
ATOM 750 O O . ARG A 1 98 ? -8.834 -7.249 11.052 1.00 98.44 98 ARG A O 1
ATOM 757 N N . LEU A 1 99 ? -10.150 -5.484 11.524 1.00 98.00 99 LEU A N 1
ATOM 758 C CA . LEU A 1 99 ? -9.375 -4.501 10.757 1.00 98.00 99 LEU A CA 1
ATOM 759 C C . LEU A 1 99 ? -7.920 -4.416 11.233 1.00 98.00 99 LEU A C 1
ATOM 761 O O . LEU A 1 99 ? -7.008 -4.405 10.416 1.00 98.00 99 LEU A O 1
ATOM 765 N N . HIS A 1 100 ? -7.685 -4.450 12.545 1.00 97.31 100 HIS A N 1
ATOM 766 C CA . HIS A 1 100 ? -6.329 -4.443 13.089 1.00 97.31 100 HIS A CA 1
ATOM 767 C C . HIS A 1 100 ? -5.530 -5.692 12.669 1.00 97.31 100 HIS A C 1
ATOM 769 O O . HIS A 1 100 ? -4.365 -5.592 12.285 1.00 97.31 100 HIS A O 1
ATOM 775 N N . GLY A 1 101 ? -6.161 -6.873 12.676 1.00 98.00 101 GLY A N 1
ATOM 776 C CA . GLY A 1 101 ? -5.548 -8.090 12.134 1.00 98.00 101 GLY A CA 1
ATOM 777 C C . GLY A 1 101 ? -5.302 -8.011 10.622 1.00 98.00 101 GLY A C 1
ATOM 778 O O . GLY A 1 101 ? -4.263 -8.455 10.131 1.00 98.00 101 GLY A O 1
ATOM 779 N N . GLU A 1 102 ? -6.224 -7.401 9.877 1.00 98.38 102 GLU A N 1
ATOM 780 C CA . GLU A 1 102 ? -6.092 -7.176 8.436 1.00 98.38 102 GLU A CA 1
ATOM 781 C C . GLU A 1 102 ? -4.933 -6.221 8.110 1.00 98.38 102 GLU A C 1
ATOM 783 O O . GLU A 1 102 ? -4.166 -6.524 7.199 1.00 98.38 102 GLU A O 1
ATOM 788 N N . HIS A 1 103 ? -4.712 -5.148 8.881 1.00 98.06 103 HIS A N 1
ATOM 789 C CA . HIS A 1 103 ? -3.552 -4.258 8.714 1.00 98.06 103 HIS A CA 1
ATOM 790 C C . HIS A 1 103 ? -2.224 -5.011 8.842 1.00 98.06 103 HIS A C 1
ATOM 792 O O . HIS A 1 103 ? -1.322 -4.828 8.021 1.00 98.06 103 HIS A O 1
ATOM 798 N N . GLN A 1 104 ? -2.110 -5.903 9.830 1.00 96.81 104 GLN A N 1
ATOM 799 C CA . GLN A 1 104 ? -0.914 -6.727 10.021 1.00 96.81 104 GLN A CA 1
ATOM 800 C C . GLN A 1 104 ? -0.703 -7.692 8.848 1.00 96.81 104 GLN A C 1
ATOM 802 O O . GLN A 1 104 ? 0.406 -7.803 8.321 1.00 96.81 104 GLN A O 1
ATOM 807 N N . ALA A 1 105 ? -1.772 -8.351 8.392 1.00 97.19 105 ALA A N 1
ATOM 808 C CA . ALA A 1 105 ? -1.714 -9.243 7.239 1.00 97.19 105 ALA A CA 1
ATOM 809 C C . ALA A 1 105 ? -1.332 -8.491 5.951 1.00 97.19 105 ALA A C 1
ATOM 811 O O . ALA A 1 105 ? -0.527 -8.982 5.159 1.00 97.19 105 ALA A O 1
ATOM 812 N N . MET A 1 106 ? -1.866 -7.284 5.750 1.00 96.56 106 MET A N 1
ATOM 813 C CA . MET A 1 106 ? -1.512 -6.416 4.626 1.00 96.56 106 MET A CA 1
ATOM 814 C C . MET A 1 106 ? -0.041 -5.993 4.682 1.00 96.56 106 MET A C 1
ATOM 816 O O . MET A 1 106 ? 0.638 -6.061 3.661 1.00 96.56 106 MET A O 1
ATOM 820 N N . ALA A 1 107 ? 0.477 -5.620 5.856 1.00 95.38 107 ALA A N 1
ATOM 821 C CA . ALA A 1 107 ? 1.883 -5.254 6.024 1.00 95.38 107 ALA A CA 1
ATOM 822 C C . ALA A 1 107 ? 2.831 -6.421 5.701 1.00 95.38 107 ALA A C 1
ATOM 824 O O . ALA A 1 107 ? 3.847 -6.217 5.036 1.00 95.38 107 ALA A O 1
ATOM 825 N N . ALA A 1 108 ? 2.484 -7.647 6.110 1.00 95.00 108 ALA A N 1
ATOM 826 C CA . ALA A 1 108 ? 3.253 -8.844 5.773 1.00 95.00 108 ALA A CA 1
ATOM 827 C C . ALA A 1 108 ? 3.251 -9.117 4.259 1.00 95.00 108 ALA A C 1
ATOM 829 O O . ALA A 1 108 ? 4.315 -9.244 3.655 1.00 95.00 108 ALA A O 1
ATOM 830 N N . ARG A 1 109 ? 2.070 -9.107 3.625 1.00 94.00 109 ARG A N 1
ATOM 831 C CA . ARG A 1 109 ? 1.929 -9.282 2.167 1.00 94.00 109 ARG A CA 1
ATOM 832 C C . ARG A 1 109 ? 2.659 -8.197 1.378 1.00 94.00 109 ARG A C 1
ATOM 834 O O . ARG A 1 109 ? 3.201 -8.470 0.309 1.00 94.00 109 ARG A O 1
ATOM 841 N N . TRP A 1 110 ? 2.701 -6.972 1.902 1.00 95.88 110 TRP A N 1
ATOM 842 C CA . TRP A 1 110 ? 3.455 -5.893 1.278 1.00 95.88 110 TRP A CA 1
ATOM 843 C C . TRP A 1 110 ? 4.948 -6.214 1.206 1.00 95.88 110 TRP A C 1
ATOM 845 O O . TRP A 1 110 ? 5.539 -5.987 0.159 1.00 95.88 110 TRP A O 1
ATOM 855 N N . GLN A 1 111 ? 5.558 -6.797 2.244 1.00 94.38 111 GLN A N 1
ATOM 856 C CA . GLN A 1 111 ? 6.988 -7.140 2.204 1.00 94.38 111 GLN A CA 1
ATOM 857 C C . GLN A 1 111 ? 7.334 -8.111 1.065 1.00 94.38 111 GLN A C 1
ATOM 859 O O . GLN A 1 111 ? 8.383 -7.971 0.436 1.00 94.38 111 GLN A O 1
ATOM 864 N N . GLU A 1 112 ? 6.440 -9.051 0.758 1.00 90.81 112 GLU A N 1
ATOM 865 C CA . GLU A 1 112 ? 6.609 -9.991 -0.355 1.00 90.81 112 GLU A CA 1
ATOM 866 C C . GLU A 1 112 ? 6.527 -9.280 -1.715 1.00 90.81 112 GLU A C 1
ATOM 868 O O . GLU A 1 112 ? 7.418 -9.427 -2.557 1.00 90.81 112 GLU A O 1
ATOM 873 N N . ALA A 1 113 ? 5.500 -8.448 -1.917 1.00 93.62 113 ALA A N 1
ATOM 874 C CA . ALA A 1 113 ? 5.311 -7.693 -3.158 1.00 93.62 113 ALA A CA 1
ATOM 875 C C . ALA A 1 113 ? 6.408 -6.635 -3.382 1.00 93.62 113 ALA A C 1
ATOM 877 O O . ALA A 1 113 ? 6.865 -6.415 -4.509 1.00 93.62 113 ALA A O 1
ATOM 878 N N . ARG A 1 114 ? 6.857 -5.993 -2.299 1.00 97.19 114 ARG A N 1
ATOM 879 C CA . ARG A 1 114 ? 7.848 -4.915 -2.291 1.00 97.19 114 ARG A CA 1
ATOM 880 C C . ARG A 1 114 ? 9.153 -5.343 -2.953 1.00 97.19 114 ARG A C 1
ATOM 882 O O . ARG A 1 114 ? 9.643 -4.633 -3.825 1.00 97.19 114 ARG A O 1
ATOM 889 N N . ALA A 1 115 ? 9.669 -6.526 -2.619 1.00 95.75 115 ALA A N 1
ATOM 890 C CA . ALA A 1 115 ? 10.929 -7.023 -3.174 1.00 95.75 115 ALA A CA 1
ATOM 891 C C . ALA A 1 115 ? 10.890 -7.171 -4.710 1.00 95.75 115 ALA A C 1
ATOM 893 O O . ALA A 1 115 ? 11.860 -6.845 -5.400 1.00 95.75 115 ALA A O 1
ATOM 894 N N . ALA A 1 116 ? 9.763 -7.636 -5.259 1.00 95.38 116 ALA A N 1
ATOM 895 C CA . ALA A 1 116 ? 9.576 -7.764 -6.704 1.00 95.38 116 ALA A CA 1
ATOM 896 C C . ALA A 1 116 ? 9.492 -6.389 -7.383 1.00 95.38 116 ALA A C 1
ATOM 898 O O . ALA A 1 116 ? 10.137 -6.152 -8.407 1.00 95.38 116 ALA A O 1
ATOM 899 N N . LEU A 1 117 ? 8.736 -5.464 -6.789 1.00 97.50 117 LEU A N 1
ATOM 900 C CA . LEU A 1 117 ? 8.593 -4.100 -7.291 1.00 97.50 117 LEU A CA 1
ATOM 901 C C . LEU A 1 117 ? 9.918 -3.327 -7.263 1.00 97.50 117 LEU A C 1
ATOM 903 O O . LEU A 1 117 ? 10.199 -2.594 -8.208 1.00 97.50 117 LEU A O 1
ATOM 907 N N . GLU A 1 118 ? 10.752 -3.510 -6.236 1.00 98.31 118 GLU A N 1
ATOM 908 C CA . GLU A 1 118 ? 12.097 -2.921 -6.169 1.00 98.31 118 GLU A CA 1
ATOM 909 C C . GLU A 1 118 ? 12.994 -3.441 -7.292 1.00 98.31 118 GLU A C 1
ATOM 911 O O . GLU A 1 118 ? 13.593 -2.655 -8.027 1.00 98.31 118 GLU A O 1
ATOM 916 N N . ALA A 1 119 ? 13.038 -4.763 -7.482 1.00 97.19 119 ALA A N 1
ATOM 917 C CA . ALA A 1 119 ? 13.822 -5.364 -8.555 1.00 97.19 119 ALA A CA 1
ATOM 918 C C . ALA A 1 119 ? 13.376 -4.861 -9.938 1.00 97.19 119 ALA A C 1
ATOM 920 O O . ALA A 1 119 ? 14.221 -4.609 -10.800 1.00 97.19 119 ALA A O 1
ATOM 921 N N . LEU A 1 120 ? 12.070 -4.671 -10.145 1.00 97.81 120 LEU A N 1
ATOM 922 C CA . LEU A 1 120 ? 11.538 -4.107 -11.381 1.00 97.81 120 LEU A CA 1
ATOM 923 C C . LEU A 1 120 ? 11.904 -2.624 -11.536 1.00 97.81 120 LEU A C 1
ATOM 925 O O . LEU A 1 120 ? 12.388 -2.217 -12.587 1.00 97.81 120 LEU A O 1
ATOM 929 N N . ALA A 1 121 ? 11.729 -1.813 -10.491 1.00 98.06 121 ALA A N 1
ATOM 930 C CA . ALA A 1 121 ? 12.043 -0.381 -10.489 1.00 98.06 121 ALA A CA 1
ATOM 931 C C . ALA A 1 121 ? 13.527 -0.071 -10.770 1.00 98.06 121 ALA A C 1
ATOM 933 O O . ALA A 1 121 ? 13.862 1.028 -11.240 1.00 98.06 121 ALA A O 1
ATOM 934 N N . GLU A 1 122 ? 14.404 -1.027 -10.465 1.00 97.38 122 GLU A N 1
ATOM 935 C CA . GLU A 1 122 ? 15.847 -1.002 -10.713 1.00 97.38 122 GLU A CA 1
ATOM 936 C C . GLU A 1 122 ? 16.243 -1.643 -12.053 1.00 97.38 122 GLU A C 1
ATOM 938 O O . GLU A 1 122 ? 17.407 -1.577 -12.439 1.00 97.38 122 GLU A O 1
ATOM 943 N N . GLY A 1 123 ? 15.296 -2.256 -12.771 1.00 95.19 123 GLY A N 1
ATOM 944 C CA . GLY A 1 123 ? 15.549 -2.953 -14.033 1.00 95.19 123 GLY A CA 1
ATOM 945 C C . GLY A 1 123 ? 16.316 -4.270 -13.869 1.00 95.19 123 GLY A C 1
ATOM 946 O O . GLY A 1 123 ? 16.878 -4.777 -14.837 1.00 95.19 123 GLY A O 1
ATOM 947 N N . ARG A 1 124 ? 16.363 -4.834 -12.652 1.00 96.56 124 ARG A N 1
ATOM 948 C CA . ARG A 1 124 ? 16.985 -6.143 -12.375 1.00 96.56 124 ARG A CA 1
ATOM 949 C C . ARG A 1 124 ? 16.140 -7.312 -12.866 1.00 96.56 124 ARG A C 1
ATOM 951 O O . ARG A 1 124 ? 16.682 -8.377 -13.147 1.00 96.56 124 ARG A O 1
ATOM 958 N N . ILE A 1 125 ? 14.829 -7.118 -12.953 1.00 95.69 125 ILE A N 1
ATOM 959 C CA . ILE A 1 125 ? 13.893 -8.039 -13.597 1.00 95.69 125 ILE A CA 1
ATOM 960 C C . ILE A 1 125 ? 13.099 -7.284 -14.655 1.00 95.69 125 ILE A C 1
ATOM 962 O O . ILE A 1 125 ? 12.931 -6.071 -14.564 1.00 95.69 125 ILE A O 1
ATOM 966 N N . THR A 1 126 ? 12.590 -8.015 -15.642 1.00 93.88 126 THR A N 1
ATOM 967 C CA . THR A 1 126 ? 11.764 -7.456 -16.720 1.00 93.88 126 THR A CA 1
ATOM 968 C C . THR A 1 126 ? 10.331 -7.986 -16.725 1.00 93.88 126 THR A C 1
ATOM 970 O O . THR A 1 126 ? 9.509 -7.508 -17.501 1.00 93.88 126 THR A O 1
ATOM 973 N N . ALA A 1 127 ? 10.024 -8.952 -15.858 1.00 91.75 127 ALA A N 1
ATOM 974 C CA . ALA A 1 127 ? 8.703 -9.535 -15.670 1.00 91.75 127 ALA A CA 1
ATOM 975 C C . ALA A 1 127 ? 8.577 -10.088 -14.243 1.00 91.75 127 ALA A C 1
ATOM 977 O O . ALA A 1 127 ? 9.577 -10.474 -13.633 1.00 91.75 127 ALA A O 1
ATOM 978 N N . PHE A 1 128 ? 7.349 -10.143 -13.729 1.00 91.00 128 PHE A N 1
ATOM 979 C CA . PHE A 1 128 ? 7.019 -10.862 -12.497 1.00 91.00 128 PHE A CA 1
ATOM 980 C C . PHE A 1 128 ? 6.814 -12.352 -12.782 1.00 91.00 128 PHE A C 1
ATOM 982 O O . PHE A 1 128 ? 6.311 -12.704 -13.847 1.00 91.00 128 PHE A O 1
ATOM 989 N N . SER A 1 129 ? 7.173 -13.216 -11.831 1.00 86.50 129 SER A N 1
ATOM 990 C CA . SER A 1 129 ? 6.820 -14.639 -11.883 1.00 86.50 129 SER A CA 1
ATOM 991 C C . SER A 1 129 ? 5.321 -14.854 -11.657 1.00 86.50 129 SER A C 1
ATOM 993 O O . SER A 1 129 ? 4.654 -13.994 -11.085 1.00 86.50 129 SER A O 1
ATOM 995 N N . ASP A 1 130 ? 4.801 -16.029 -12.016 1.00 81.88 130 ASP A N 1
ATOM 996 C CA . ASP A 1 130 ? 3.393 -16.387 -11.773 1.00 81.88 130 ASP A CA 1
ATOM 997 C C . ASP A 1 130 ? 3.004 -16.242 -10.292 1.00 81.88 130 ASP A C 1
ATOM 999 O O . ASP A 1 130 ? 1.915 -15.781 -9.969 1.00 81.88 130 ASP A O 1
ATOM 1003 N N . VAL A 1 131 ? 3.928 -16.563 -9.379 1.00 79.38 131 VAL A N 1
ATOM 1004 C CA . VAL A 1 131 ? 3.736 -16.404 -7.927 1.00 79.38 131 VAL A CA 1
ATOM 1005 C C . VAL A 1 131 ? 3.680 -14.930 -7.517 1.00 79.38 131 VAL A C 1
ATOM 1007 O O . VAL A 1 131 ? 2.963 -14.585 -6.592 1.00 79.38 131 VAL A O 1
ATOM 1010 N N . GLN A 1 132 ? 4.420 -14.054 -8.196 1.00 81.06 132 GLN A N 1
ATOM 1011 C CA . GLN A 1 132 ? 4.421 -12.610 -7.934 1.00 81.06 132 GLN A CA 1
ATOM 1012 C C . GLN A 1 132 ? 3.228 -11.885 -8.582 1.00 81.06 132 GLN A C 1
ATOM 1014 O O . GLN A 1 132 ? 2.993 -10.717 -8.277 1.00 81.06 132 GLN A O 1
ATOM 1019 N N . GLN A 1 133 ? 2.509 -12.550 -9.492 1.00 72.81 133 GLN A N 1
ATOM 1020 C CA . GLN A 1 133 ? 1.297 -12.036 -10.136 1.00 72.81 133 GLN A CA 1
ATOM 1021 C C . GLN A 1 133 ? -0.004 -12.528 -9.481 1.00 72.81 133 GLN A C 1
ATOM 1023 O O . GLN A 1 133 ? -1.051 -11.935 -9.746 1.00 72.81 133 GLN A O 1
ATOM 1028 N N . ALA A 1 134 ? 0.058 -13.600 -8.682 1.00 61.44 134 ALA A N 1
ATOM 1029 C CA . ALA A 1 134 ? -1.071 -14.189 -7.957 1.00 61.44 134 ALA A CA 1
ATOM 1030 C C . ALA A 1 134 ? -1.464 -13.371 -6.714 1.00 61.44 134 ALA A C 1
ATOM 1032 O O . ALA A 1 134 ? -2.685 -13.275 -6.449 1.00 61.44 134 ALA A O 1
#

Nearest PDB structures (foldseek):
  4uig-assembly1_A  TM=5.607E-01  e=8.717E+00  Streptomyces lividans

pLDDT: mean 88.67, std 16.56, range [38.53, 98.69]

Foldseek 3Di:
DDDDDDDPPPPDDPPDPVNVVVVLVVLVVVVVVLVVLVVVLQVCCVPPWADQVSLVSLVVSLVCVVPVLVVSVVCCVVPPLVVQCPDPDPVSVVVSVVVVVVSVVVVVVCVVLNVVSVCSNVVVDTHDDPVSVD

Sequence (134 aa):
MARGTPLPGFGGQAVGFDTPFEMLRACHERVQRTLGLQERLCRYLLDTGCDASAMAAARDVLRYFDIAAPLHHEDEEKHVFPLLQGSSDAALRDAVARLHGEHQAMAARWQEARAALEALAEGRITAF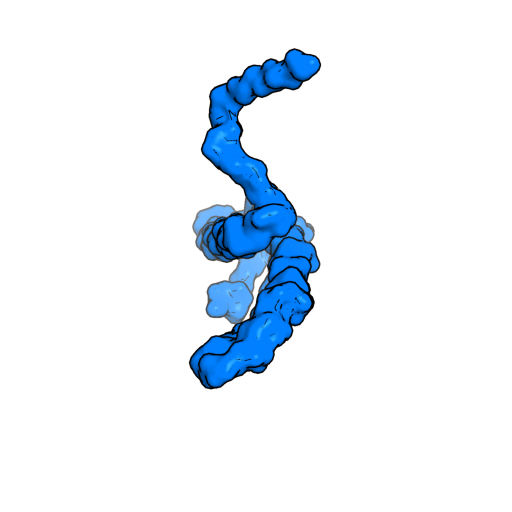SDVQQA

Mean predicted aligned error: 7.42 Å

Radius of gyration: 19.26 Å; Cα contacts (8 Å, |Δi|>4): 84; chains: 1; bounding box: 39×59×48 Å